Protein AF-A0A139C9R1-F1 (afdb_monomer)

Solvent-accessible surface area (backbone atoms only — not comparable to full-atom values): 9616 Å² total; per-residue (Å²): 140,83,86,79,80,79,81,79,76,78,75,83,80,76,83,70,86,68,78,78,81,74,85,46,72,67,58,57,50,52,65,52,47,48,36,49,63,78,56,50,91,67,92,65,74,80,92,60,48,65,64,48,54,51,50,47,54,49,54,18,11,73,67,46,25,29,63,86,60,42,52,80,80,42,96,80,52,69,54,58,69,56,46,52,59,56,59,66,68,60,51,54,66,58,49,60,70,30,42,60,59,42,75,35,64,76,53,52,83,77,55,61,85,97,61,89,79,88,78,70,64,66,60,58,58,53,39,44,74,59,27,35,52,49,69,88,74,82,53,64,47,60,54,48,53,48,49,58,53,12,72,72,104

Foldseek 3Di:
DDDDDDDDDDDDDPDPPPPPPPDDPVNLLVVLLVLCVVQDDFDADDPDDPSLLSSLLQQLQQVLEALVVSCVPDVRHDHPVRSVVRLVRDDLVSCVVSLCCSLCVPPVVVDDPPDDDDDDPVVLVVLCVRRAGDDPDPDPSVVSVRSSSSSSD

Secondary structure (DSSP, 8-state):
---PPP---PPP------------HHHHHHHHHHHHHHH------SS--HHHHHHHHHHHHHTT--HHHHTTT-TTPPPHHHHHHHHTT--HHHHHHHHHHHHHTTTGGGSPTT------HHHHHHHHHHS--------HHHHHHHHHHHHH-

Mean predicted aligned error: 10.8 Å

pLDDT: mean 77.12, std 15.41, range [35.78, 93.56]

Structure (mmCIF, N/CA/C/O backbone):
data_AF-A0A139C9R1-F1
#
_entry.id   AF-A0A139C9R1-F1
#
loop_
_atom_site.group_PDB
_atom_site.id
_atom_site.type_symbol
_atom_site.label_atom_id
_atom_site.label_alt_id
_atom_site.label_comp_id
_atom_site.label_asym_id
_atom_site.label_entity_id
_atom_site.label_seq_id
_atom_site.pdbx_PDB_ins_code
_atom_site.Cartn_x
_atom_site.Cartn_y
_atom_site.Cartn_z
_atom_site.occupancy
_atom_site.B_iso_or_equiv
_atom_site.auth_seq_id
_atom_site.auth_comp_id
_atom_site.auth_asym_id
_atom_site.auth_atom_id
_atom_site.pdbx_PDB_model_num
ATOM 1 N N . MET A 1 1 ? -5.691 -30.510 52.910 1.00 37.88 1 MET A N 1
ATOM 2 C CA . MET A 1 1 ? -6.818 -30.304 51.966 1.00 37.88 1 MET A CA 1
ATOM 3 C C . MET A 1 1 ? -6.287 -29.947 50.574 1.00 37.88 1 MET A C 1
ATOM 5 O O . MET A 1 1 ? -5.862 -28.820 50.364 1.00 37.88 1 MET A O 1
ATOM 9 N N . ARG A 1 2 ? -6.262 -30.894 49.622 1.00 35.78 2 ARG A N 1
ATOM 10 C CA . ARG A 1 2 ? -5.905 -30.640 48.208 1.00 35.78 2 ARG A CA 1
ATOM 11 C C . ARG A 1 2 ? -7.188 -30.409 47.400 1.00 35.78 2 ARG A C 1
ATOM 13 O O . ARG A 1 2 ? -8.035 -31.296 47.340 1.00 35.78 2 ARG A O 1
ATOM 20 N N . ARG A 1 3 ? -7.347 -29.229 46.790 1.00 39.75 3 ARG A N 1
ATOM 21 C CA . ARG A 1 3 ? -8.484 -28.909 45.905 1.00 39.75 3 ARG A CA 1
ATOM 22 C C . ARG A 1 3 ? -8.409 -29.769 44.631 1.00 39.75 3 ARG A C 1
ATOM 24 O O . ARG A 1 3 ? -7.509 -29.581 43.817 1.00 39.75 3 ARG A O 1
ATOM 31 N N . LYS A 1 4 ? -9.353 -30.705 44.456 1.00 40.56 4 LYS A N 1
ATOM 32 C CA . LYS A 1 4 ? -9.585 -31.435 43.194 1.00 40.56 4 LYS A CA 1
ATOM 33 C C . LYS A 1 4 ? -10.000 -30.431 42.108 1.00 40.56 4 LYS A C 1
ATOM 35 O O . LYS A 1 4 ? -11.037 -29.783 42.242 1.00 40.56 4 LYS A O 1
ATOM 40 N N . ARG A 1 5 ? -9.210 -30.304 41.035 1.00 37.41 5 ARG A N 1
ATOM 41 C CA . ARG A 1 5 ? -9.628 -29.608 39.806 1.00 37.41 5 ARG A CA 1
ATOM 42 C C . ARG A 1 5 ? -10.759 -30.418 39.165 1.00 37.41 5 ARG A C 1
ATOM 44 O O . ARG A 1 5 ? -10.571 -31.592 38.864 1.00 37.41 5 ARG A O 1
ATOM 51 N N . ARG A 1 6 ? -11.934 -29.807 38.990 1.00 42.50 6 ARG A N 1
ATOM 52 C CA . ARG A 1 6 ? -13.024 -30.389 38.197 1.00 42.50 6 ARG A CA 1
ATOM 53 C C . ARG A 1 6 ? -12.579 -30.385 36.734 1.00 42.50 6 ARG A C 1
ATOM 55 O O . ARG A 1 6 ? -12.308 -29.317 36.192 1.00 42.50 6 ARG A O 1
ATOM 62 N N . HIS A 1 7 ? -12.473 -31.561 36.122 1.00 40.34 7 HIS A N 1
ATOM 63 C CA . HIS A 1 7 ? -12.356 -31.673 34.672 1.00 40.34 7 HIS A CA 1
ATOM 64 C C . HIS A 1 7 ? -13.656 -31.135 34.063 1.00 40.34 7 HIS A C 1
ATOM 66 O O . HIS A 1 7 ? -14.705 -31.755 34.218 1.00 40.34 7 HIS A O 1
ATOM 72 N N . MET A 1 8 ? -13.603 -29.970 33.413 1.00 38.56 8 MET A N 1
ATOM 73 C CA . MET A 1 8 ? -14.646 -29.595 32.464 1.00 38.56 8 MET A CA 1
ATOM 74 C C . MET A 1 8 ? -14.437 -30.444 31.214 1.00 38.56 8 MET A C 1
ATOM 76 O O . MET A 1 8 ? -13.450 -30.280 30.499 1.00 38.56 8 MET A O 1
ATOM 80 N N . SER A 1 9 ? -15.339 -31.392 30.989 1.00 43.38 9 SER A N 1
ATOM 81 C CA . SER A 1 9 ? -15.481 -32.067 29.707 1.00 43.38 9 SER A CA 1
ATOM 82 C C . SER A 1 9 ? -15.981 -31.046 28.690 1.00 43.38 9 SER A C 1
ATOM 84 O O . SER A 1 9 ? -17.091 -30.528 28.829 1.00 43.38 9 SER A O 1
ATOM 86 N N . PHE A 1 10 ? -15.164 -30.737 27.685 1.00 40.28 10 PHE A N 1
ATOM 87 C CA . PHE A 1 10 ? -15.633 -30.011 26.511 1.00 40.28 10 PHE A CA 1
ATOM 88 C C . PHE A 1 10 ? -16.720 -30.856 25.837 1.00 40.28 10 PHE A C 1
ATOM 90 O O . PHE A 1 10 ? -16.506 -32.036 25.560 1.00 40.28 10 PHE A O 1
ATOM 97 N N . LEU A 1 11 ? -17.901 -30.267 25.635 1.00 41.81 11 LEU A N 1
ATOM 98 C CA . LEU A 1 11 ? -18.982 -30.901 24.883 1.00 41.81 11 LEU A CA 1
ATOM 99 C C . LEU A 1 11 ? -18.483 -31.262 23.471 1.00 41.81 11 LEU A C 1
ATOM 101 O O . LEU A 1 11 ? -17.692 -30.503 22.902 1.00 41.81 11 LEU A O 1
ATOM 105 N N . PRO A 1 12 ? -18.927 -32.393 22.895 1.00 42.88 12 PRO A N 1
ATOM 106 C CA . PRO A 1 12 ? -18.497 -32.809 21.571 1.00 42.88 12 PRO A CA 1
ATOM 107 C C . PRO A 1 12 ? -18.948 -31.770 20.542 1.00 42.88 12 PRO A C 1
ATOM 109 O O . PRO A 1 12 ? -20.134 -31.469 20.404 1.00 42.88 12 PRO A O 1
ATOM 112 N N . PHE A 1 13 ? -17.970 -31.198 19.843 1.00 45.53 13 PHE A N 1
ATOM 113 C CA . PHE A 1 13 ? -18.169 -30.266 18.743 1.00 45.53 13 PHE A CA 1
ATOM 114 C C . PHE A 1 13 ? -19.016 -30.952 17.664 1.00 45.53 13 PHE A C 1
ATOM 116 O O . PHE A 1 13 ? -18.556 -31.889 17.013 1.00 45.53 13 PHE A O 1
ATOM 123 N N . SER A 1 14 ? -20.268 -30.518 17.493 1.00 46.09 14 SER A N 1
ATOM 124 C CA . SER A 1 14 ? -21.125 -31.022 16.422 1.00 46.09 14 SER A CA 1
ATOM 125 C C . SER A 1 14 ? -20.488 -30.660 15.082 1.00 46.09 14 SER A C 1
ATOM 127 O O . SER A 1 14 ? -20.330 -29.474 14.778 1.00 46.09 14 SER A O 1
ATOM 129 N N . SER A 1 15 ? -20.138 -31.662 14.280 1.00 49.06 15 SER A N 1
ATOM 130 C CA . SER A 1 15 ? -19.620 -31.490 12.928 1.00 49.06 15 SER A CA 1
ATOM 131 C C . SER A 1 15 ? -20.721 -30.954 12.009 1.00 49.06 15 SER A C 1
ATOM 133 O O . SER A 1 15 ? -21.349 -31.698 11.260 1.00 49.06 15 SER A O 1
ATOM 135 N N . ARG A 1 16 ? -20.966 -29.642 12.048 1.00 47.66 16 ARG A N 1
ATOM 136 C CA . ARG A 1 16 ? -21.442 -28.957 10.848 1.00 47.66 16 ARG A CA 1
ATOM 137 C C . ARG A 1 16 ? -20.272 -28.998 9.877 1.00 47.66 16 ARG A C 1
ATOM 139 O O . ARG A 1 16 ? -19.178 -28.564 10.232 1.00 47.66 16 ARG A O 1
ATOM 146 N N . THR A 1 17 ? -20.478 -29.558 8.693 1.00 48.66 17 THR A N 1
ATOM 147 C CA . THR A 1 17 ? -19.551 -29.441 7.567 1.00 48.66 17 THR A CA 1
ATOM 148 C C . THR A 1 17 ? -19.419 -27.961 7.219 1.00 48.66 17 THR A C 1
ATOM 150 O O . THR A 1 17 ? -20.171 -27.418 6.419 1.00 48.66 17 THR A O 1
ATOM 153 N N . CYS A 1 18 ? -18.510 -27.281 7.910 1.00 49.09 18 CYS A N 1
ATOM 154 C CA . CYS A 1 18 ? -17.996 -25.992 7.507 1.00 49.09 18 CYS A CA 1
ATOM 155 C C . CYS A 1 18 ? -17.019 -26.315 6.383 1.00 49.09 18 CYS A C 1
ATOM 157 O O . CYS A 1 18 ? -15.956 -26.884 6.650 1.00 49.09 18 CYS A O 1
ATOM 159 N N . GLU A 1 19 ? -17.412 -26.066 5.133 1.00 53.50 19 GLU A N 1
ATOM 160 C CA . GLU A 1 19 ? -16.456 -26.063 4.030 1.00 53.50 19 GLU A CA 1
ATOM 161 C C . GLU A 1 19 ? -15.274 -25.204 4.475 1.00 53.50 19 GLU A C 1
ATOM 163 O O . GLU A 1 19 ? -15.434 -24.027 4.806 1.00 53.50 19 GLU A O 1
ATOM 168 N N . LYS A 1 20 ? -14.094 -25.818 4.602 1.00 57.00 20 LYS A N 1
ATOM 169 C CA . LYS A 1 20 ? -12.892 -25.074 4.958 1.00 57.00 20 LYS A CA 1
ATOM 170 C C . LYS A 1 20 ? -12.659 -24.088 3.824 1.00 57.00 20 LYS A C 1
ATOM 172 O O . LYS A 1 20 ? -12.253 -24.488 2.738 1.00 57.00 20 LYS A O 1
ATOM 177 N N . VAL A 1 21 ? -12.941 -22.813 4.072 1.00 63.25 21 VAL A N 1
ATOM 178 C CA . VAL A 1 21 ? -12.567 -21.732 3.164 1.00 63.25 21 VAL A CA 1
ATOM 179 C C . VAL A 1 21 ? -11.043 -21.681 3.163 1.00 63.25 21 VAL A C 1
ATOM 181 O O . VAL A 1 21 ? -10.421 -21.077 4.036 1.00 63.25 21 VAL A O 1
ATOM 184 N N . GLU A 1 22 ? -10.422 -22.398 2.231 1.00 68.19 22 GLU A N 1
ATOM 185 C CA . GLU A 1 22 ? -8.981 -22.343 2.032 1.00 68.19 22 GLU A CA 1
ATOM 186 C C . GLU A 1 22 ? -8.634 -21.007 1.378 1.00 68.19 22 GLU A C 1
ATOM 188 O O . GLU A 1 22 ? -8.930 -20.759 0.205 1.00 68.19 22 GLU A O 1
ATOM 193 N N . LEU A 1 23 ? -8.004 -20.126 2.155 1.00 67.69 23 LEU A N 1
ATOM 194 C CA . LEU A 1 23 ? -7.468 -18.866 1.659 1.00 67.69 23 LEU A CA 1
ATOM 195 C C . LEU A 1 23 ? -6.358 -19.156 0.645 1.00 67.69 23 LEU A C 1
ATOM 197 O O . LEU A 1 23 ? -5.242 -19.533 1.000 1.00 67.69 23 LEU A O 1
ATOM 201 N N . ARG A 1 24 ? -6.668 -18.981 -0.642 1.00 75.94 24 ARG A N 1
ATOM 202 C CA . ARG A 1 24 ? -5.671 -19.079 -1.714 1.00 75.94 24 ARG A CA 1
ATOM 203 C C . ARG A 1 24 ? -4.836 -17.793 -1.760 1.00 75.94 24 ARG A C 1
ATOM 205 O O . ARG A 1 24 ? -5.425 -16.716 -1.663 1.00 75.94 24 ARG A O 1
ATOM 212 N N . PRO A 1 25 ? -3.516 -17.856 -2.028 1.00 74.19 25 PRO A N 1
ATOM 213 C CA . PRO A 1 25 ? -2.659 -16.666 -2.110 1.00 74.19 25 PRO A CA 1
ATOM 214 C C . PRO A 1 25 ? -3.206 -15.579 -3.041 1.00 74.19 25 PRO A C 1
ATOM 216 O O . PRO A 1 25 ? -3.239 -14.406 -2.682 1.00 74.19 25 PRO A O 1
ATOM 219 N N . LYS A 1 26 ? -3.734 -15.988 -4.201 1.00 75.75 26 LYS A N 1
ATOM 220 C CA . LYS A 1 26 ? -4.388 -15.085 -5.154 1.00 75.75 26 LYS A CA 1
ATOM 221 C C . LYS A 1 26 ? -5.565 -14.328 -4.530 1.00 75.75 26 LYS A C 1
ATOM 223 O O . LYS A 1 26 ? -5.678 -13.127 -4.721 1.00 75.75 26 LYS A O 1
ATOM 228 N N . HIS A 1 27 ? -6.397 -15.010 -3.744 1.00 79.38 27 HIS A N 1
ATOM 229 C CA . HIS A 1 27 ? -7.554 -14.400 -3.091 1.00 79.38 27 HIS A CA 1
ATOM 230 C C . HIS A 1 27 ? -7.137 -13.372 -2.029 1.00 79.38 27 HIS A C 1
ATOM 232 O O . HIS A 1 27 ? -7.742 -12.306 -1.933 1.00 79.38 27 HIS A O 1
ATOM 238 N N . CYS A 1 28 ? -6.068 -13.652 -1.278 1.00 79.94 28 CYS A N 1
ATOM 239 C CA . CYS A 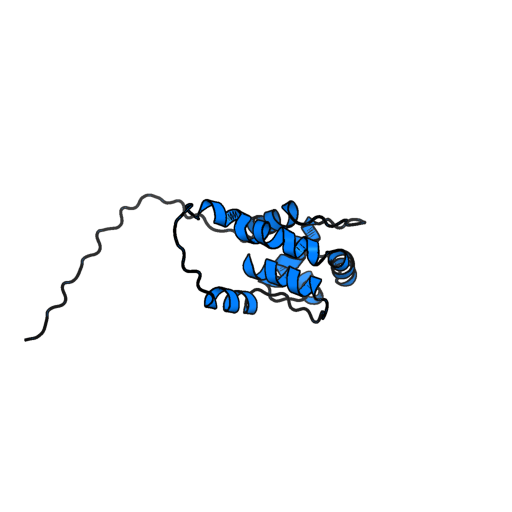1 28 ? -5.501 -12.698 -0.325 1.00 79.94 28 CYS A CA 1
ATOM 240 C C . CYS A 1 28 ? -4.968 -11.446 -1.037 1.00 79.94 28 CYS A C 1
ATOM 242 O O . CYS A 1 28 ? -5.282 -10.331 -0.630 1.00 79.94 28 CYS A O 1
ATOM 244 N N . ILE A 1 29 ? -4.223 -11.619 -2.134 1.00 82.88 29 ILE A N 1
ATOM 245 C CA . ILE A 1 29 ? -3.692 -10.494 -2.916 1.00 82.88 29 ILE A CA 1
ATOM 246 C C . ILE A 1 29 ? -4.829 -9.678 -3.543 1.00 82.88 29 ILE A C 1
ATOM 248 O O . ILE A 1 29 ? -4.819 -8.455 -3.441 1.00 82.88 29 ILE A O 1
ATOM 252 N N . ASP A 1 30 ? -5.834 -10.333 -4.130 1.00 83.31 30 ASP A N 1
ATOM 253 C CA . ASP A 1 30 ? -6.994 -9.664 -4.733 1.00 83.31 30 ASP A CA 1
ATOM 254 C C . ASP A 1 30 ? -7.791 -8.853 -3.691 1.00 83.31 30 ASP A C 1
ATOM 256 O O . ASP A 1 30 ? -8.239 -7.740 -3.975 1.00 83.31 30 ASP A O 1
ATOM 260 N N . THR A 1 31 ? -7.912 -9.370 -2.461 1.00 85.81 31 THR A N 1
ATOM 261 C CA . THR A 1 31 ? -8.575 -8.677 -1.340 1.00 85.81 31 THR A CA 1
ATOM 262 C C . THR A 1 31 ? -7.865 -7.375 -0.972 1.00 85.81 31 THR A C 1
ATOM 264 O O . THR A 1 31 ? -8.524 -6.403 -0.607 1.00 85.81 31 THR A O 1
ATOM 267 N N . ILE A 1 32 ? -6.536 -7.343 -1.086 1.00 87.62 32 ILE A N 1
ATOM 268 C CA . ILE A 1 32 ? -5.713 -6.167 -0.784 1.00 87.62 32 ILE A CA 1
ATOM 269 C C . ILE A 1 32 ? -5.682 -5.214 -1.978 1.00 87.62 32 ILE A C 1
ATOM 271 O O . ILE A 1 32 ? -5.813 -4.008 -1.799 1.00 87.62 32 ILE A O 1
ATOM 275 N N . LEU A 1 33 ? -5.561 -5.737 -3.200 1.00 89.94 33 LEU A N 1
ATOM 276 C CA . LEU A 1 33 ? -5.525 -4.949 -4.434 1.00 89.94 33 LEU A CA 1
ATOM 277 C C . LEU A 1 33 ? -6.732 -4.025 -4.584 1.00 89.94 33 LEU A C 1
ATOM 279 O O . LEU A 1 33 ? -6.575 -2.882 -5.012 1.00 89.94 33 LEU A O 1
ATOM 283 N N . LYS A 1 34 ? -7.925 -4.522 -4.248 1.00 89.50 34 LYS A N 1
ATOM 284 C CA . LYS A 1 34 ? -9.181 -3.793 -4.431 1.00 89.50 34 LYS A CA 1
ATOM 285 C C . LYS A 1 34 ? -9.204 -2.432 -3.702 1.00 89.50 34 LYS A C 1
ATOM 287 O O . LYS A 1 34 ? -9.357 -1.427 -4.391 1.00 89.50 3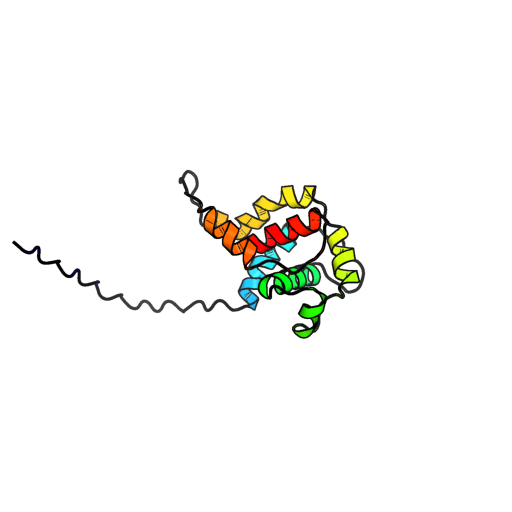4 LYS A O 1
ATOM 292 N N . PRO A 1 35 ? -8.954 -2.341 -2.379 1.00 91.12 35 PRO A N 1
ATOM 293 C CA . PRO A 1 35 ? -8.876 -1.057 -1.687 1.00 91.12 35 PRO A CA 1
ATOM 294 C C . PRO A 1 35 ? -7.869 -0.075 -2.300 1.00 91.12 35 PRO A C 1
ATOM 296 O O . PRO A 1 35 ? -8.148 1.120 -2.351 1.00 91.12 35 PRO A O 1
ATOM 299 N N . PHE A 1 36 ? -6.716 -0.548 -2.786 1.00 89.75 36 PHE A N 1
ATOM 300 C CA . PHE A 1 36 ? -5.732 0.318 -3.446 1.00 89.75 36 PHE A CA 1
ATOM 301 C C . PHE A 1 36 ? -6.246 0.865 -4.778 1.00 89.75 36 PHE A C 1
ATOM 303 O O . PHE A 1 36 ? -6.105 2.055 -5.042 1.00 89.75 36 PHE A O 1
ATOM 310 N N . PHE A 1 37 ? -6.859 0.015 -5.600 1.00 88.44 37 PHE A N 1
ATOM 311 C CA . PHE A 1 37 ? -7.406 0.420 -6.892 1.00 88.44 37 PHE A CA 1
ATOM 312 C C . PHE A 1 37 ? -8.573 1.404 -6.746 1.00 88.44 37 PHE A C 1
ATOM 314 O O . PHE A 1 37 ? -8.631 2.395 -7.467 1.00 88.44 37 PHE A O 1
ATOM 321 N N . ASP A 1 38 ? -9.457 1.159 -5.779 1.00 90.00 38 ASP A N 1
ATOM 322 C CA . ASP A 1 38 ? -10.668 1.957 -5.580 1.00 90.00 38 ASP A CA 1
ATOM 323 C C . ASP A 1 38 ? -10.371 3.341 -4.973 1.00 90.00 38 ASP A C 1
ATOM 325 O O . ASP A 1 38 ? -11.142 4.278 -5.172 1.00 90.00 38 ASP A O 1
ATOM 329 N N . ASN A 1 39 ? -9.258 3.489 -4.240 1.00 91.38 39 ASN A N 1
ATOM 330 C CA . ASN A 1 39 ? -8.954 4.712 -3.486 1.00 91.38 39 ASN A CA 1
ATOM 331 C C . ASN A 1 39 ? -7.718 5.479 -3.982 1.00 91.38 39 ASN A C 1
ATOM 333 O O . ASN A 1 39 ? -7.499 6.604 -3.538 1.00 91.38 39 ASN A O 1
ATOM 337 N N . ILE A 1 40 ? -6.896 4.908 -4.870 1.00 90.31 40 ILE A N 1
ATOM 338 C CA . ILE A 1 40 ? -5.679 5.562 -5.368 1.00 90.31 40 ILE A CA 1
ATOM 339 C C . ILE A 1 40 ? -5.711 5.675 -6.891 1.00 90.31 40 ILE A C 1
ATOM 341 O O . ILE A 1 40 ? -5.475 4.714 -7.625 1.00 90.31 40 ILE A O 1
ATOM 345 N N . GLY A 1 41 ? -5.904 6.902 -7.374 1.00 86.31 41 GLY A N 1
ATOM 346 C CA . GLY A 1 41 ? -5.789 7.229 -8.790 1.00 86.31 41 GLY A CA 1
ATOM 347 C C . GLY A 1 41 ? -4.341 7.493 -9.198 1.00 86.31 41 GLY A C 1
ATOM 348 O O . GLY A 1 41 ? -3.791 8.542 -8.887 1.00 86.31 41 GLY A O 1
ATOM 349 N N . ILE A 1 42 ? -3.723 6.583 -9.958 1.00 86.12 42 ILE A N 1
ATOM 350 C CA . ILE A 1 42 ? -2.411 6.825 -10.584 1.00 86.12 42 ILE A CA 1
ATOM 351 C C . ILE A 1 42 ? -2.563 6.824 -12.098 1.00 86.12 42 ILE A C 1
ATOM 353 O O . ILE A 1 42 ? -2.994 5.838 -12.694 1.00 86.12 42 ILE A O 1
ATOM 357 N N . LYS A 1 43 ? -2.134 7.915 -12.740 1.00 84.81 43 LYS A N 1
ATOM 358 C CA . LYS A 1 43 ? -2.023 7.979 -14.202 1.00 84.81 43 LYS A CA 1
ATOM 359 C C . LYS A 1 43 ? -0.788 7.205 -14.668 1.00 84.81 43 LYS A C 1
ATOM 361 O O . LYS A 1 43 ? 0.349 7.695 -14.573 1.00 84.81 43 LYS A O 1
ATOM 366 N N . ILE A 1 44 ? -1.002 5.993 -15.170 1.00 85.69 44 ILE A N 1
ATOM 367 C CA . ILE A 1 44 ? 0.049 5.185 -15.792 1.00 85.69 44 ILE A CA 1
ATOM 368 C C . ILE A 1 44 ? 0.060 5.418 -17.302 1.00 85.69 44 ILE A C 1
ATOM 370 O O . ILE A 1 44 ? -0.974 5.629 -17.924 1.00 85.69 44 ILE A O 1
ATOM 374 N N . ASN A 1 45 ? 1.270 5.447 -17.856 1.00 80.56 45 ASN A N 1
ATOM 375 C CA . ASN A 1 45 ? 1.519 5.646 -19.276 1.00 80.56 45 ASN A CA 1
ATOM 376 C C . ASN A 1 45 ? 2.204 4.381 -19.807 1.00 80.56 45 ASN A C 1
ATOM 378 O O . ASN A 1 45 ? 3.055 3.825 -19.111 1.00 80.56 45 ASN A O 1
ATOM 382 N N . GLY A 1 46 ? 1.903 3.987 -21.044 1.00 78.19 46 GLY A N 1
ATOM 383 C CA . GLY A 1 46 ? 2.507 2.817 -21.685 1.00 78.19 46 GLY A CA 1
ATOM 384 C C . GLY A 1 46 ? 1.728 1.524 -21.438 1.00 78.19 46 GLY A C 1
ATOM 385 O O . GLY A 1 46 ? 0.526 1.561 -21.208 1.00 78.19 46 GLY A O 1
ATOM 386 N N . GLN A 1 47 ? 2.417 0.383 -21.524 1.00 77.88 47 GLN A N 1
ATOM 387 C CA . GLN A 1 47 ? 1.811 -0.953 -21.398 1.00 77.88 47 GLN A CA 1
ATOM 388 C C . GLN A 1 47 ? 1.529 -1.375 -19.947 1.00 77.88 47 GLN A C 1
ATOM 390 O O . GLN A 1 47 ? 0.819 -2.348 -19.727 1.00 77.88 47 GLN A O 1
ATOM 395 N N . LEU A 1 48 ? 2.088 -0.663 -18.964 1.00 83.12 48 LEU A N 1
ATOM 396 C CA . LEU A 1 48 ? 1.907 -0.976 -17.550 1.00 83.12 48 LEU A CA 1
ATOM 397 C C . LEU A 1 48 ? 0.522 -0.521 -17.073 1.00 83.12 48 LEU A C 1
ATOM 399 O O . LEU A 1 48 ? 0.103 0.596 -17.377 1.00 83.12 48 LEU A O 1
ATOM 403 N N . SER A 1 49 ? -0.164 -1.335 -16.272 1.00 86.38 49 SER A N 1
ATOM 404 C CA . SER A 1 49 ? -1.412 -0.942 -15.614 1.00 86.38 49 SER A CA 1
ATOM 405 C C . SER A 1 49 ? -1.210 -0.610 -14.132 1.00 86.38 49 SER A C 1
ATOM 407 O O . SER A 1 49 ? -0.250 -1.046 -13.490 1.00 86.38 49 SER A O 1
ATOM 409 N N . SER A 1 50 ? -2.137 0.157 -13.543 1.00 87.06 50 SER A N 1
ATOM 410 C CA . SER A 1 50 ? -2.117 0.448 -12.096 1.00 87.06 50 SER A CA 1
ATOM 411 C C . SER A 1 50 ? -2.246 -0.819 -11.256 1.00 87.06 50 SER A C 1
ATOM 413 O O . SER A 1 50 ? -1.685 -0.901 -10.164 1.00 87.06 50 SER A O 1
ATOM 415 N N . LYS A 1 51 ? -2.927 -1.835 -11.796 1.00 86.19 51 LYS A N 1
ATOM 416 C CA . LYS A 1 51 ? -3.027 -3.152 -11.176 1.00 86.19 51 LYS A CA 1
ATOM 417 C C . LYS A 1 51 ? -1.657 -3.815 -11.077 1.00 86.19 51 LYS A C 1
ATOM 419 O O . LYS A 1 51 ? -1.314 -4.285 -9.999 1.00 86.19 51 LYS A O 1
ATOM 424 N N . ASP A 1 52 ? -0.864 -3.789 -12.143 1.00 85.06 52 ASP A N 1
ATOM 425 C CA . ASP A 1 52 ? 0.478 -4.387 -12.157 1.00 85.06 52 ASP A CA 1
ATOM 426 C C . ASP A 1 52 ? 1.405 -3.672 -11.172 1.00 85.06 52 ASP A C 1
ATOM 428 O O . ASP A 1 52 ? 2.184 -4.307 -10.457 1.00 85.06 52 ASP A O 1
ATOM 432 N N . LEU A 1 53 ? 1.274 -2.344 -11.073 1.00 88.12 53 LEU A N 1
ATOM 433 C CA . LEU A 1 53 ? 2.018 -1.527 -10.117 1.00 88.12 53 LEU A CA 1
ATOM 434 C C . LEU A 1 53 ? 1.725 -1.942 -8.669 1.00 88.12 53 LEU A C 1
ATOM 436 O O . LEU A 1 53 ? 2.648 -2.212 -7.896 1.00 88.12 53 LEU A O 1
ATOM 440 N N . PHE A 1 54 ? 0.443 -2.000 -8.299 1.00 90.06 54 PHE A N 1
ATOM 441 C CA . PHE A 1 54 ? 0.030 -2.364 -6.945 1.00 90.06 54 PHE A CA 1
ATOM 442 C C . PHE A 1 54 ? 0.297 -3.835 -6.644 1.00 90.06 54 PHE A C 1
ATOM 444 O O . PHE A 1 54 ? 0.794 -4.147 -5.566 1.00 90.06 54 PHE A O 1
ATOM 451 N N . TYR A 1 55 ? 0.060 -4.727 -7.605 1.00 87.94 55 TYR A N 1
ATOM 452 C CA . TYR A 1 55 ? 0.353 -6.151 -7.471 1.00 87.94 55 TYR A CA 1
ATOM 453 C C . TYR A 1 55 ? 1.838 -6.370 -7.181 1.00 87.94 55 TYR A C 1
ATOM 455 O O . TYR A 1 55 ? 2.191 -7.040 -6.213 1.00 87.94 55 TYR A O 1
ATOM 463 N N . THR A 1 56 ? 2.713 -5.698 -7.931 1.00 87.38 56 THR A N 1
ATOM 464 C CA . THR A 1 56 ? 4.163 -5.741 -7.706 1.00 87.38 56 THR A CA 1
ATOM 465 C C . THR A 1 56 ? 4.538 -5.239 -6.315 1.00 87.38 56 THR A C 1
ATOM 467 O O . THR A 1 56 ? 5.326 -5.880 -5.621 1.00 87.38 56 THR A O 1
ATOM 470 N N . ALA A 1 57 ? 3.961 -4.117 -5.873 1.00 88.75 57 ALA A N 1
ATOM 471 C CA . ALA A 1 57 ? 4.207 -3.579 -4.537 1.00 88.75 57 ALA A CA 1
ATOM 472 C C . ALA A 1 57 ? 3.773 -4.548 -3.422 1.00 88.75 57 ALA A C 1
ATOM 474 O O . ALA A 1 57 ? 4.475 -4.671 -2.415 1.00 88.75 57 ALA A O 1
ATOM 475 N N . ILE A 1 58 ? 2.654 -5.254 -3.614 1.00 88.88 58 ILE A N 1
ATOM 476 C CA . ILE A 1 58 ? 2.146 -6.265 -2.679 1.00 88.88 58 ILE A CA 1
ATOM 477 C C . ILE A 1 58 ? 3.080 -7.477 -2.647 1.00 88.88 58 ILE A C 1
ATOM 479 O O . ILE A 1 58 ? 3.520 -7.865 -1.566 1.00 88.88 58 ILE A O 1
ATOM 483 N N . CYS A 1 59 ? 3.461 -8.024 -3.805 1.00 84.88 59 CYS A N 1
ATOM 484 C CA . CYS A 1 59 ? 4.417 -9.132 -3.890 1.00 84.88 59 CYS A CA 1
ATOM 485 C C . CYS A 1 59 ? 5.743 -8.789 -3.198 1.00 84.88 59 CYS A C 1
ATOM 487 O O . CYS A 1 59 ? 6.255 -9.571 -2.401 1.00 84.88 59 CYS A O 1
ATOM 489 N N . MET A 1 60 ? 6.267 -7.579 -3.415 1.00 86.00 60 MET A N 1
ATOM 490 C CA . MET A 1 60 ? 7.489 -7.125 -2.747 1.00 86.00 60 MET A CA 1
ATOM 491 C C . MET A 1 60 ? 7.364 -7.078 -1.221 1.00 86.00 60 MET A C 1
ATOM 493 O O . MET A 1 60 ? 8.345 -7.312 -0.513 1.00 86.00 60 MET A O 1
ATOM 497 N N . ALA A 1 61 ? 6.183 -6.753 -0.702 1.00 86.88 61 ALA A N 1
ATOM 498 C CA . ALA A 1 61 ? 5.942 -6.666 0.731 1.00 86.88 61 ALA A CA 1
ATOM 499 C C . ALA A 1 61 ? 5.798 -8.041 1.379 1.00 86.88 61 ALA A C 1
ATOM 501 O O . ALA A 1 61 ? 6.400 -8.274 2.428 1.00 86.88 61 ALA A O 1
ATOM 502 N N . VAL A 1 62 ? 5.064 -8.946 0.725 1.00 83.31 62 VAL A N 1
ATOM 503 C CA . VAL A 1 62 ? 4.909 -10.348 1.138 1.00 83.31 62 VAL A CA 1
ATOM 504 C C . VAL A 1 62 ? 6.273 -11.037 1.189 1.00 83.31 62 VAL A C 1
ATOM 506 O O . VAL A 1 62 ? 6.639 -11.621 2.208 1.00 83.31 62 VAL A O 1
ATOM 509 N N . ASP A 1 63 ? 7.068 -10.883 0.130 1.00 81.56 63 ASP A N 1
ATOM 510 C CA . ASP A 1 63 ? 8.350 -11.577 -0.013 1.00 81.56 63 ASP A CA 1
ATOM 511 C C . ASP A 1 63 ? 9.508 -10.866 0.710 1.00 81.56 63 ASP A C 1
ATOM 513 O O . ASP A 1 63 ? 10.652 -11.328 0.662 1.00 81.56 63 ASP A O 1
ATOM 517 N N . LYS A 1 64 ? 9.255 -9.715 1.358 1.00 83.19 64 LYS A N 1
ATOM 518 C CA . LYS A 1 64 ? 10.293 -8.806 1.893 1.00 83.19 64 LYS A CA 1
ATOM 519 C C . LYS A 1 64 ? 11.406 -8.555 0.870 1.00 83.19 64 LYS A C 1
ATOM 521 O O . LYS A 1 64 ? 12.594 -8.533 1.208 1.00 83.19 64 LYS A O 1
ATOM 526 N N . SER A 1 65 ? 11.034 -8.415 -0.392 1.00 82.88 65 SER A N 1
ATOM 527 C CA . SER A 1 65 ? 11.957 -8.361 -1.516 1.00 82.88 65 SER A CA 1
ATOM 528 C C . SER A 1 65 ? 12.080 -6.928 -2.041 1.00 82.88 65 SER A C 1
ATOM 530 O O . SER A 1 65 ? 11.339 -6.023 -1.642 1.00 82.88 65 SER A O 1
ATOM 532 N N . SER A 1 66 ? 13.093 -6.683 -2.871 1.00 82.69 66 SER A N 1
ATOM 533 C CA . SER A 1 66 ? 13.192 -5.449 -3.653 1.00 82.69 66 SER A CA 1
ATOM 534 C C . SER A 1 66 ? 12.651 -5.697 -5.059 1.00 82.69 66 SER A C 1
ATOM 536 O O . SER A 1 66 ? 12.520 -6.847 -5.479 1.00 82.69 66 SER A O 1
ATOM 538 N N . VAL A 1 67 ? 12.409 -4.631 -5.828 1.00 76.81 67 VAL A N 1
ATOM 539 C CA . VAL A 1 67 ? 12.000 -4.763 -7.242 1.00 76.81 67 VAL A CA 1
ATOM 540 C C . VAL A 1 67 ? 12.986 -5.637 -8.024 1.00 76.81 67 VAL A C 1
ATOM 542 O O . VAL A 1 67 ? 12.593 -6.453 -8.850 1.00 76.81 67 VAL A O 1
ATOM 545 N N . HIS A 1 68 ? 14.274 -5.496 -7.702 1.00 73.75 68 HIS A N 1
ATOM 546 C CA . HIS A 1 68 ? 15.374 -6.194 -8.356 1.00 73.75 68 HIS A CA 1
ATOM 547 C C . HIS A 1 68 ? 15.363 -7.710 -8.116 1.00 73.75 68 HIS A C 1
ATOM 549 O O . HIS A 1 68 ? 15.835 -8.474 -8.952 1.00 73.75 68 HIS A O 1
ATOM 555 N N . SER A 1 69 ? 14.853 -8.155 -6.965 1.00 74.19 69 SER A N 1
ATOM 556 C CA . SER A 1 69 ? 14.753 -9.578 -6.633 1.00 74.19 69 SER A CA 1
ATOM 557 C C . SER A 1 69 ? 13.361 -10.160 -6.893 1.00 74.19 69 SER A C 1
ATOM 559 O O . SER A 1 69 ? 13.257 -11.363 -7.107 1.00 74.19 69 SER A O 1
ATOM 561 N N . ALA A 1 70 ? 12.309 -9.334 -6.905 1.00 69.94 70 ALA A N 1
ATOM 562 C CA . ALA A 1 70 ? 10.930 -9.762 -7.148 1.00 69.94 70 ALA A CA 1
ATOM 563 C C . ALA A 1 70 ? 10.703 -10.262 -8.586 1.00 69.94 70 ALA A C 1
ATOM 565 O O . ALA A 1 70 ? 9.975 -11.232 -8.788 1.00 69.94 70 ALA A O 1
ATOM 566 N N . SER A 1 71 ? 11.387 -9.674 -9.574 1.00 66.88 71 SER A N 1
ATOM 567 C CA . SER A 1 71 ? 11.312 -10.062 -10.996 1.00 66.88 71 SER A CA 1
ATOM 568 C C . SER A 1 71 ? 11.693 -11.522 -11.283 1.00 66.88 71 SER A C 1
ATOM 570 O O . SER A 1 71 ? 11.373 -12.043 -12.345 1.00 66.88 71 SER A O 1
ATOM 572 N N . LYS A 1 72 ? 12.349 -12.211 -10.338 1.00 62.38 72 LYS A N 1
ATOM 573 C CA . LYS A 1 72 ? 12.696 -13.636 -10.454 1.00 62.38 72 LYS A CA 1
ATOM 574 C C . LYS A 1 72 ? 11.500 -14.573 -10.275 1.00 62.38 72 LYS A C 1
ATOM 576 O O . LYS A 1 72 ? 11.576 -15.723 -10.694 1.00 62.38 72 LYS A O 1
ATOM 581 N N . HIS A 1 73 ? 10.434 -14.101 -9.631 1.00 57.25 73 HIS A N 1
ATOM 582 C CA . HIS A 1 73 ? 9.303 -14.934 -9.217 1.00 57.25 73 HIS A CA 1
ATOM 583 C C . HIS A 1 73 ? 8.029 -14.685 -10.032 1.00 57.25 73 HIS A C 1
ATOM 585 O O . HIS A 1 73 ? 7.133 -15.525 -10.018 1.00 57.25 73 HIS A O 1
ATOM 591 N 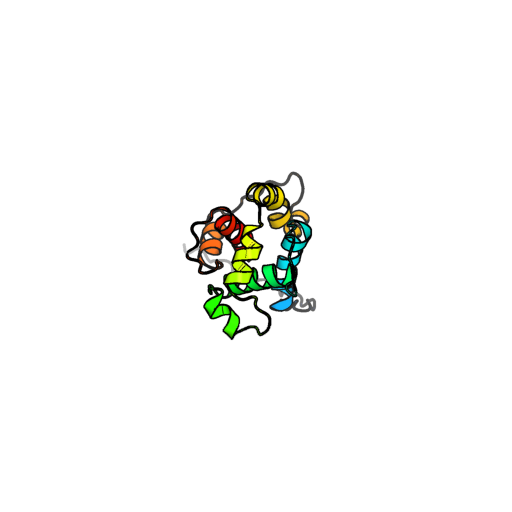N . TYR A 1 74 ? 7.958 -13.577 -10.776 1.00 64.56 74 TYR A N 1
ATOM 592 C CA . TYR A 1 74 ? 6.774 -13.196 -11.543 1.00 64.56 74 TYR A CA 1
ATOM 593 C C . TYR A 1 74 ? 7.190 -12.598 -12.894 1.00 64.56 74 TYR A C 1
ATOM 595 O O . TYR A 1 74 ? 7.991 -11.666 -12.939 1.00 64.56 74 TYR A O 1
ATOM 603 N N . GLN A 1 75 ? 6.650 -13.141 -13.991 1.00 56.72 75 GLN A N 1
ATOM 604 C CA . GLN A 1 75 ? 7.036 -12.776 -15.364 1.00 56.72 75 GLN A CA 1
ATOM 605 C C . GLN A 1 75 ? 6.592 -11.361 -15.782 1.00 56.72 75 GLN A C 1
ATOM 607 O O . GLN A 1 75 ? 7.197 -10.784 -16.679 1.00 56.72 75 GLN A O 1
ATOM 612 N N . GLU A 1 76 ? 5.595 -10.778 -15.110 1.00 67.25 76 GLU A N 1
ATOM 613 C CA . GLU A 1 76 ? 4.991 -9.483 -15.468 1.00 67.25 76 GLU A CA 1
ATOM 614 C C . GLU A 1 76 ? 5.234 -8.407 -14.393 1.00 67.25 76 GLU A C 1
ATOM 616 O O . GLU A 1 76 ? 4.315 -7.737 -13.930 1.00 67.25 76 GLU A O 1
ATOM 621 N N . ILE A 1 77 ? 6.486 -8.252 -13.947 1.00 72.19 77 ILE A N 1
ATOM 622 C CA . ILE A 1 77 ? 6.875 -7.181 -13.015 1.00 72.19 77 ILE A CA 1
ATOM 623 C C . ILE A 1 77 ? 7.490 -6.000 -13.783 1.00 72.19 77 ILE A C 1
ATOM 625 O O . ILE A 1 77 ? 8.430 -6.201 -14.558 1.00 72.19 77 ILE A O 1
ATOM 629 N N . PRO A 1 78 ? 7.039 -4.750 -13.547 1.00 75.88 78 PRO A N 1
ATOM 630 C CA . PRO A 1 78 ? 7.694 -3.571 -14.089 1.00 75.88 78 PRO A CA 1
ATOM 631 C C . PRO A 1 78 ? 9.140 -3.482 -13.603 1.00 75.88 78 PRO A C 1
ATOM 633 O O . PRO A 1 78 ? 9.451 -3.743 -12.439 1.00 75.88 78 PRO A O 1
ATOM 636 N N . CYS A 1 79 ? 10.032 -3.025 -14.481 1.00 79.75 79 CYS A N 1
ATOM 637 C CA . CYS A 1 79 ? 11.407 -2.746 -14.087 1.00 79.75 79 CYS A CA 1
ATOM 638 C C . CYS A 1 79 ? 11.455 -1.670 -12.988 1.00 79.75 79 CYS A C 1
ATOM 640 O O . CYS A 1 79 ? 10.581 -0.803 -12.899 1.00 79.75 79 CYS A O 1
ATOM 642 N N . GLU A 1 80 ? 12.505 -1.691 -12.165 1.00 81.50 80 GLU A N 1
ATOM 643 C CA . GLU A 1 80 ? 12.655 -0.774 -11.026 1.00 81.50 80 GLU A CA 1
ATOM 644 C C . GLU A 1 80 ? 12.476 0.696 -11.410 1.00 81.50 80 GLU A C 1
ATOM 646 O O . GLU A 1 80 ? 11.786 1.444 -10.714 1.00 81.50 80 GLU A O 1
ATOM 651 N N . THR A 1 81 ? 13.059 1.102 -12.537 1.00 85.00 81 THR A N 1
ATOM 652 C CA . THR A 1 81 ? 12.953 2.469 -13.049 1.00 85.00 81 THR A CA 1
ATOM 653 C C . THR A 1 81 ? 11.507 2.837 -13.364 1.00 85.00 81 THR A C 1
ATOM 655 O O . THR A 1 81 ? 11.067 3.920 -12.984 1.00 85.00 81 THR A O 1
ATOM 658 N N . SER A 1 82 ? 10.750 1.936 -13.997 1.00 86.25 82 SER A N 1
ATOM 659 C CA . SER A 1 82 ? 9.337 2.152 -14.326 1.00 86.25 82 SER A CA 1
ATOM 660 C C . SER A 1 82 ? 8.474 2.184 -13.064 1.00 86.25 82 SER A C 1
ATOM 662 O O . SER A 1 82 ? 7.732 3.147 -12.858 1.00 86.25 82 SER A O 1
ATOM 664 N N . LEU A 1 83 ? 8.643 1.215 -12.157 1.00 86.44 83 LEU A N 1
ATOM 665 C CA . LEU A 1 83 ? 7.919 1.185 -10.884 1.00 86.44 83 LEU A CA 1
ATOM 666 C C . LEU A 1 83 ? 8.143 2.486 -10.104 1.00 86.44 83 LEU A C 1
ATOM 668 O O . LEU A 1 83 ? 7.193 3.135 -9.668 1.00 86.44 83 LEU A O 1
ATOM 672 N N . ARG A 1 84 ? 9.405 2.905 -9.967 1.00 86.00 84 ARG A N 1
ATOM 673 C CA . ARG A 1 84 ? 9.765 4.137 -9.264 1.00 86.00 84 ARG A CA 1
ATOM 674 C C . ARG A 1 84 ? 9.214 5.366 -9.982 1.00 86.00 84 ARG A C 1
ATOM 676 O O . ARG A 1 84 ? 8.715 6.269 -9.323 1.00 86.00 84 ARG A O 1
ATOM 683 N N . TYR A 1 85 ? 9.277 5.412 -11.308 1.00 88.94 85 TYR A N 1
ATOM 684 C CA . TYR A 1 85 ? 8.724 6.517 -12.088 1.00 88.94 85 TYR A CA 1
ATOM 685 C C . TYR A 1 85 ? 7.218 6.691 -11.847 1.00 88.94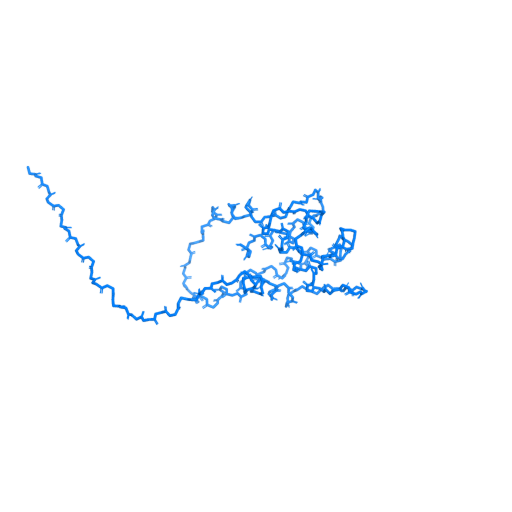 85 TYR A C 1
ATOM 687 O O . TYR A 1 85 ? 6.761 7.811 -11.623 1.00 88.94 85 TYR A O 1
ATOM 695 N N . HIS A 1 86 ? 6.451 5.600 -11.830 1.00 88.94 86 HIS A N 1
ATOM 696 C CA . HIS A 1 86 ? 5.004 5.659 -11.625 1.00 88.94 86 HIS A CA 1
ATOM 697 C C . HIS A 1 86 ? 4.612 5.887 -10.164 1.00 88.94 86 HIS A C 1
ATOM 699 O O . HIS A 1 86 ? 3.733 6.704 -9.907 1.00 88.94 86 HIS A O 1
ATOM 705 N N . LEU A 1 87 ? 5.297 5.263 -9.200 1.00 87.31 87 LEU A N 1
ATOM 706 C CA . LEU A 1 87 ? 5.046 5.509 -7.775 1.00 87.31 87 LEU A CA 1
ATOM 707 C C . LEU A 1 87 ? 5.390 6.949 -7.355 1.00 87.31 87 LEU A C 1
ATOM 709 O O . LEU A 1 87 ? 4.776 7.467 -6.430 1.00 87.31 87 LEU A O 1
ATOM 713 N N . ARG A 1 88 ? 6.302 7.644 -8.055 1.00 89.06 88 ARG A N 1
ATOM 714 C CA . ARG A 1 88 ? 6.569 9.084 -7.828 1.00 89.06 88 ARG A CA 1
ATOM 715 C C . ARG A 1 88 ? 5.403 9.995 -8.181 1.00 89.06 88 ARG A C 1
ATOM 717 O O . ARG A 1 88 ? 5.432 11.159 -7.802 1.00 89.06 88 ARG A O 1
ATOM 724 N N . LYS A 1 89 ? 4.399 9.486 -8.891 1.00 91.19 89 LYS A N 1
ATOM 725 C CA . LYS A 1 89 ? 3.179 10.236 -9.195 1.00 91.19 89 LYS A CA 1
ATOM 726 C C . LYS A 1 89 ? 2.174 10.218 -8.042 1.00 91.19 89 LYS A C 1
ATOM 728 O O . LYS A 1 89 ? 1.172 10.912 -8.137 1.00 91.19 89 LYS A O 1
ATOM 733 N N . LEU A 1 90 ? 2.420 9.430 -6.993 1.00 91.69 90 LEU A N 1
ATOM 734 C CA . LEU A 1 90 ? 1.604 9.450 -5.783 1.00 91.69 90 LEU A CA 1
ATOM 735 C C . LEU A 1 90 ? 1.738 10.797 -5.069 1.00 91.69 90 LEU A C 1
ATOM 737 O O . LEU A 1 90 ? 2.846 11.312 -4.909 1.00 91.69 90 LEU A O 1
ATOM 741 N N . SER A 1 91 ? 0.621 11.315 -4.568 1.00 92.25 91 SER A N 1
ATOM 742 C CA . SER A 1 91 ? 0.608 12.429 -3.624 1.00 92.25 91 SER A CA 1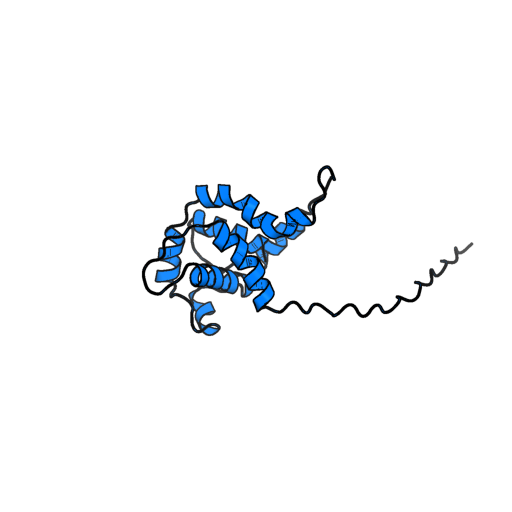
ATOM 743 C C . SER A 1 91 ? 0.531 11.909 -2.192 1.00 92.25 91 SER A C 1
ATOM 745 O O . SER A 1 91 ? -0.280 11.040 -1.870 1.00 92.25 91 SER A O 1
ATOM 747 N N . LEU A 1 92 ? 1.364 12.457 -1.304 1.00 93.06 92 LEU A N 1
ATOM 748 C CA . LEU A 1 92 ? 1.286 12.140 0.123 1.00 93.06 92 LEU A CA 1
ATOM 749 C C . LEU A 1 92 ? -0.067 12.561 0.713 1.00 93.06 92 LEU A C 1
ATOM 751 O O . LEU A 1 92 ? -0.621 11.838 1.535 1.00 93.06 92 LEU A O 1
ATOM 755 N N . GLU A 1 93 ? -0.605 13.700 0.279 1.00 93.56 93 GLU A N 1
ATOM 756 C CA . GLU A 1 93 ? -1.896 14.211 0.744 1.00 93.56 93 GLU A CA 1
ATOM 757 C C . GLU A 1 93 ? -3.034 13.273 0.340 1.00 93.56 93 GLU A C 1
ATOM 759 O O . GLU A 1 93 ? -3.828 12.878 1.190 1.00 93.56 93 GLU A O 1
ATOM 764 N N . GLU A 1 94 ? -3.061 12.832 -0.921 1.00 92.88 94 GLU A N 1
ATOM 765 C CA . GLU A 1 94 ? -4.061 11.872 -1.411 1.00 92.88 94 GLU A CA 1
ATOM 766 C C . GLU A 1 94 ? -3.977 10.545 -0.652 1.00 92.88 94 GLU A C 1
ATOM 768 O O . GLU A 1 94 ? -5.003 9.993 -0.262 1.00 92.88 94 GLU A O 1
ATOM 773 N N . LEU A 1 95 ? -2.763 10.056 -0.367 1.00 92.94 95 LEU A N 1
ATOM 774 C CA . LEU A 1 95 ? -2.575 8.843 0.431 1.00 92.94 95 LEU A CA 1
ATOM 775 C C . LEU A 1 95 ? -3.091 8.999 1.862 1.00 92.94 95 LEU A C 1
ATOM 777 O O . LEU A 1 95 ? -3.652 8.052 2.409 1.00 92.94 95 LEU A O 1
ATOM 781 N N . ILE A 1 96 ? -2.882 10.159 2.488 1.00 92.88 96 ILE A N 1
ATOM 782 C CA . ILE A 1 96 ? -3.388 10.434 3.837 1.00 92.88 96 ILE A CA 1
ATOM 783 C C . ILE A 1 96 ? -4.917 10.482 3.822 1.00 92.88 96 ILE A C 1
ATOM 785 O O . ILE A 1 96 ? -5.532 9.896 4.703 1.00 92.88 96 ILE A O 1
ATOM 789 N N . GLN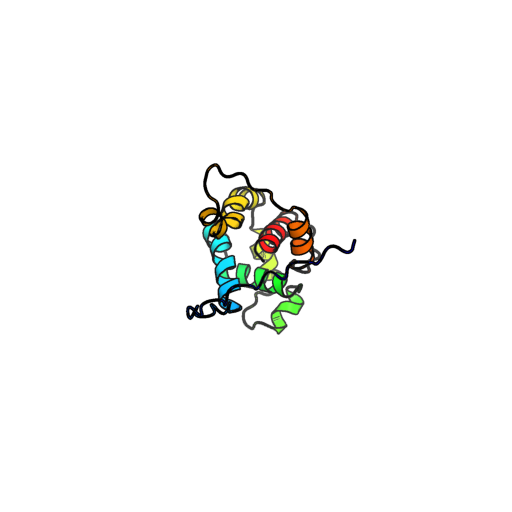 A 1 97 ? -5.533 11.111 2.820 1.00 93.25 97 GLN A N 1
ATOM 790 C CA . GLN A 1 97 ? -6.995 11.153 2.703 1.00 93.25 97 GLN A CA 1
ATOM 791 C C . GLN A 1 97 ? -7.595 9.767 2.420 1.00 93.25 97 GLN A C 1
ATOM 793 O O . GLN A 1 97 ? -8.630 9.405 2.975 1.00 93.25 97 GLN A O 1
ATOM 798 N N . ALA A 1 98 ? -6.925 8.958 1.599 1.00 92.56 98 ALA A N 1
ATOM 799 C CA . ALA A 1 98 ? -7.368 7.614 1.246 1.00 92.56 98 ALA A CA 1
ATOM 800 C C . ALA A 1 98 ? -7.112 6.565 2.345 1.00 92.56 98 ALA A C 1
ATOM 802 O O . ALA A 1 98 ? -7.695 5.479 2.296 1.00 92.56 98 ALA A O 1
ATOM 803 N N . ASN A 1 99 ? -6.244 6.847 3.329 1.00 91.81 99 ASN A N 1
ATOM 804 C CA . ASN A 1 99 ? -5.751 5.839 4.274 1.00 91.81 99 ASN A CA 1
ATOM 805 C C . ASN A 1 99 ? -6.879 5.112 5.018 1.00 91.81 99 ASN A C 1
ATOM 807 O O . ASN A 1 99 ? -6.833 3.894 5.169 1.00 91.81 99 ASN A O 1
ATOM 811 N N . GLN A 1 100 ? -7.905 5.844 5.439 1.00 89.12 100 GLN A N 1
ATOM 812 C CA . GLN A 1 100 ? -8.966 5.338 6.285 1.00 89.12 100 GLN A CA 1
ATOM 813 C C . GLN A 1 100 ? -9.832 4.384 5.476 1.00 89.12 100 GLN A C 1
ATOM 815 O O . GLN A 1 100 ? -10.089 3.267 5.916 1.00 89.12 100 GLN A O 1
ATOM 820 N N . SER A 1 101 ? -10.218 4.796 4.270 1.00 90.38 101 SER A N 1
ATOM 821 C CA . SER A 1 101 ? -10.998 3.977 3.346 1.00 90.38 101 SER A CA 1
ATOM 822 C C . SER A 1 101 ? -10.250 2.706 2.949 1.00 90.38 101 SER A C 1
ATOM 824 O O . SER A 1 101 ? -10.845 1.632 2.926 1.00 90.38 101 SER A O 1
ATOM 826 N N . ILE A 1 102 ? -8.936 2.800 2.717 1.00 91.12 102 ILE A N 1
ATOM 827 C CA . ILE A 1 102 ? -8.083 1.652 2.388 1.00 91.12 102 ILE A CA 1
ATOM 828 C C . ILE A 1 102 ? -8.010 0.667 3.565 1.00 91.12 102 ILE A C 1
ATOM 830 O O . ILE A 1 102 ? -8.271 -0.522 3.386 1.00 91.12 102 ILE A O 1
ATOM 834 N N . LEU A 1 103 ? -7.684 1.147 4.770 1.00 87.00 103 LEU A N 1
ATOM 835 C CA . LEU A 1 103 ? -7.479 0.306 5.957 1.00 87.00 103 LEU A CA 1
ATOM 836 C C . LEU A 1 103 ? -8.781 -0.294 6.508 1.00 87.00 103 LEU A C 1
ATOM 838 O O . LEU A 1 103 ? -8.755 -1.355 7.132 1.00 87.00 103 LEU A O 1
ATOM 842 N N . LEU A 1 104 ? -9.917 0.371 6.283 1.00 86.00 104 LEU A N 1
ATOM 843 C CA . LEU A 1 104 ? -11.224 -0.059 6.781 1.00 86.00 104 LEU A CA 1
ATOM 844 C C . LEU A 1 104 ? -12.076 -0.810 5.749 1.00 86.00 104 LEU A C 1
ATOM 846 O O . LEU A 1 104 ? -13.156 -1.285 6.103 1.00 86.00 104 LEU A O 1
ATOM 850 N N . HIS A 1 105 ? -11.603 -0.949 4.504 1.00 84.38 105 HIS A N 1
ATOM 851 C CA . HIS A 1 105 ? -12.378 -1.445 3.359 1.00 84.38 105 HIS A CA 1
ATOM 852 C C . HIS A 1 105 ? -13.165 -2.743 3.633 1.00 84.38 105 HIS A C 1
ATOM 854 O O . HIS A 1 105 ? -14.331 -2.851 3.260 1.00 84.38 105 HIS A O 1
ATOM 860 N N . SER A 1 106 ? -12.562 -3.730 4.302 1.00 75.50 106 SER A N 1
ATOM 861 C CA . SER A 1 106 ? -13.224 -4.999 4.653 1.00 75.50 106 SER A CA 1
ATOM 862 C C . SER A 1 106 ? -13.684 -5.059 6.113 1.00 75.50 106 SER A C 1
ATOM 864 O O . SER A 1 106 ? -14.671 -5.723 6.440 1.00 75.50 106 SER A O 1
ATOM 866 N N . SER A 1 107 ? -12.991 -4.349 6.999 1.00 75.50 107 SER A N 1
ATOM 867 C CA . SER A 1 107 ? -13.135 -4.466 8.447 1.00 75.50 107 SER A CA 1
ATOM 868 C C . SER A 1 107 ? -14.278 -3.627 9.013 1.00 75.50 107 SER A C 1
ATOM 870 O O . SER A 1 107 ? -14.846 -4.028 10.027 1.00 75.50 107 SER A O 1
ATOM 872 N N . VAL A 1 108 ? -14.711 -2.545 8.352 1.00 79.06 108 VAL A N 1
ATOM 873 C CA . VAL A 1 108 ? -15.847 -1.729 8.831 1.00 79.06 108 VAL A CA 1
ATOM 874 C C . VAL A 1 108 ? -17.118 -2.558 9.015 1.00 79.06 108 VAL A C 1
ATOM 876 O O . VAL A 1 108 ? -17.823 -2.372 10.000 1.00 79.06 108 VAL A O 1
ATOM 879 N N . SER A 1 109 ? -17.365 -3.534 8.137 1.00 80.19 109 SER A N 1
ATOM 880 C CA . SER A 1 109 ? -18.529 -4.428 8.236 1.00 80.19 109 SER A CA 1
ATOM 881 C C . SER A 1 109 ? -18.519 -5.307 9.495 1.00 80.19 109 SER A C 1
ATOM 883 O O . SER A 1 109 ? -19.568 -5.735 9.975 1.00 80.19 109 SER A O 1
ATOM 885 N N . THR A 1 110 ? -17.334 -5.564 10.053 1.00 83.06 110 THR A N 1
ATOM 886 C CA . THR A 1 110 ? -17.157 -6.364 11.273 1.00 83.06 110 THR A CA 1
ATOM 887 C C . THR A 1 110 ? -17.334 -5.532 12.544 1.00 83.06 110 THR A C 1
ATOM 889 O O . THR A 1 110 ? -17.588 -6.083 13.620 1.00 83.06 110 THR A O 1
ATOM 892 N N . LEU A 1 111 ? -17.232 -4.204 12.427 1.00 83.12 111 LEU A N 1
ATOM 893 C CA . LEU A 1 111 ? -17.382 -3.273 13.532 1.00 83.12 111 LEU A CA 1
ATOM 894 C C . LEU A 1 111 ? -18.854 -2.883 13.683 1.00 83.12 111 LEU A C 1
ATOM 896 O O . LEU A 1 111 ? -19.469 -2.272 12.817 1.00 83.12 111 LEU A O 1
ATOM 900 N N . LYS A 1 112 ? -19.428 -3.210 14.837 1.00 86.56 112 LYS A N 1
ATOM 901 C CA . LYS A 1 112 ? -20.734 -2.697 15.258 1.00 86.56 112 LYS A CA 1
ATOM 902 C C . LYS A 1 112 ? -20.624 -1.221 15.661 1.00 86.56 112 LYS A C 1
ATOM 904 O O . LYS A 1 112 ? -19.737 -0.924 16.472 1.00 86.56 112 LYS A O 1
ATOM 909 N N . PRO A 1 113 ? -21.522 -0.342 15.173 1.00 85.44 113 PRO A N 1
ATOM 910 C CA . PRO A 1 113 ? -21.644 1.024 15.671 1.00 85.44 113 PRO A CA 1
ATOM 911 C C . PRO A 1 113 ? -21.783 1.053 17.196 1.00 85.44 113 PRO A C 1
ATOM 913 O O . PRO A 1 113 ? -22.318 0.115 17.788 1.00 85.44 113 PRO A O 1
ATOM 916 N N . GLU A 1 114 ? -21.261 2.110 17.824 1.00 86.75 114 GLU A N 1
ATOM 917 C CA . GLU A 1 114 ? -21.368 2.389 19.271 1.00 86.75 114 GLU A CA 1
ATOM 918 C C . GLU A 1 114 ? -20.697 1.371 20.214 1.00 86.75 114 GLU A C 1
ATOM 920 O O . GLU A 1 114 ? -20.669 1.557 21.433 1.00 86.75 114 GLU A O 1
ATOM 925 N N . LYS A 1 115 ? -20.080 0.314 19.679 1.00 88.25 115 LYS A N 1
ATOM 926 C CA . LYS A 1 115 ? -19.307 -0.641 20.470 1.00 88.25 115 LYS A CA 1
ATOM 927 C C . LYS A 1 115 ? -17.880 -0.131 20.674 1.00 88.25 115 LYS A C 1
ATOM 929 O O . LYS A 1 115 ? -17.202 0.251 19.725 1.00 88.25 115 LYS A O 1
ATOM 934 N N . LYS A 1 116 ? -17.402 -0.164 21.921 1.00 85.00 116 LYS A N 1
ATOM 935 C CA . LYS A 1 116 ? -15.998 0.130 22.247 1.00 85.00 116 LYS A CA 1
ATOM 936 C C . LYS A 1 116 ? -15.110 -1.049 21.841 1.00 85.00 116 LYS A C 1
ATOM 938 O O . LYS A 1 116 ? -15.439 -2.198 22.138 1.00 85.00 116 LYS A O 1
ATOM 943 N N . TYR A 1 117 ? -13.990 -0.750 21.190 1.00 79.44 117 TYR A N 1
ATOM 944 C CA . TYR A 1 117 ? -12.966 -1.723 20.812 1.00 79.44 117 TYR A CA 1
ATOM 945 C C . TYR A 1 117 ? -11.623 -1.304 21.401 1.00 79.44 117 TYR A C 1
ATOM 947 O O . TYR A 1 117 ? -11.266 -0.128 21.358 1.00 79.44 117 TYR A O 1
ATOM 955 N N . GLU A 1 118 ? -10.878 -2.274 21.920 1.00 75.44 118 GLU A N 1
ATOM 956 C CA . GLU A 1 118 ? -9.473 -2.099 22.272 1.00 75.44 118 GLU A CA 1
ATOM 957 C C . GLU A 1 118 ? -8.628 -2.614 21.108 1.00 75.44 118 GLU A C 1
ATOM 959 O O . GLU A 1 118 ? -8.675 -3.795 20.759 1.00 75.44 118 GLU A O 1
ATOM 964 N N . PHE A 1 119 ? -7.881 -1.715 20.469 1.00 69.50 119 PHE A N 1
ATOM 965 C CA . PHE A 1 119 ? -6.965 -2.079 19.395 1.00 69.50 119 PHE A CA 1
ATOM 966 C C . PHE A 1 119 ? -5.582 -2.362 19.980 1.00 69.50 119 PHE A C 1
ATOM 968 O O . PHE A 1 119 ? -4.982 -1.508 20.632 1.00 69.50 119 PHE A O 1
ATOM 975 N N . ALA A 1 120 ? -5.054 -3.559 19.725 1.00 68.62 120 ALA A N 1
ATOM 976 C CA . ALA A 1 120 ? -3.702 -3.911 20.133 1.00 68.62 120 ALA A CA 1
ATOM 977 C C . ALA A 1 120 ? -2.681 -3.184 19.242 1.00 68.62 120 ALA A C 1
ATOM 979 O O . ALA A 1 120 ? -2.497 -3.505 18.068 1.00 68.62 120 ALA A O 1
ATOM 980 N N . ILE A 1 121 ? -1.994 -2.194 19.809 1.00 65.44 121 ILE A N 1
ATOM 981 C CA . ILE A 1 121 ? -0.960 -1.422 19.108 1.00 65.44 121 ILE A CA 1
ATOM 982 C C . ILE A 1 121 ? 0.234 -2.324 18.734 1.00 65.44 121 ILE A C 1
ATOM 984 O O . ILE A 1 121 ? 0.802 -2.192 17.649 1.00 65.44 121 ILE A O 1
ATOM 988 N N . GLU A 1 122 ? 0.583 -3.291 19.584 1.00 63.50 122 GLU A N 1
ATOM 989 C CA . GLU A 1 122 ? 1.779 -4.133 19.443 1.00 63.50 122 GLU A CA 1
ATOM 990 C C . GLU A 1 122 ? 1.767 -5.024 18.187 1.00 63.50 122 GLU A C 1
ATOM 992 O O . GLU A 1 122 ? 2.785 -5.147 17.497 1.00 63.50 122 GLU A O 1
ATOM 997 N N . SER A 1 123 ? 0.608 -5.581 17.820 1.00 62.44 123 SER A N 1
ATOM 998 C CA . SER A 1 123 ? 0.473 -6.377 16.594 1.00 62.44 123 SER A CA 1
ATOM 999 C C . SER A 1 123 ? 0.777 -5.544 15.353 1.00 62.44 123 SER A C 1
ATOM 1001 O O . SER A 1 123 ? 1.486 -6.008 14.466 1.00 62.44 123 SER A O 1
ATOM 1003 N N . SER A 1 124 ? 0.340 -4.284 15.316 1.00 63.75 124 SER A N 1
ATOM 1004 C CA . SER A 1 124 ? 0.546 -3.399 14.165 1.00 63.75 124 SER A CA 1
ATOM 1005 C C . SER A 1 124 ? 2.036 -3.090 13.914 1.00 63.75 124 SER A C 1
ATOM 1007 O O . SER A 1 124 ? 2.498 -3.103 12.770 1.00 63.75 124 SER A O 1
ATOM 1009 N N . TYR A 1 125 ? 2.830 -2.911 14.978 1.00 65.94 125 TYR A N 1
ATOM 1010 C CA . TYR A 1 125 ? 4.282 -2.715 14.884 1.00 65.94 125 T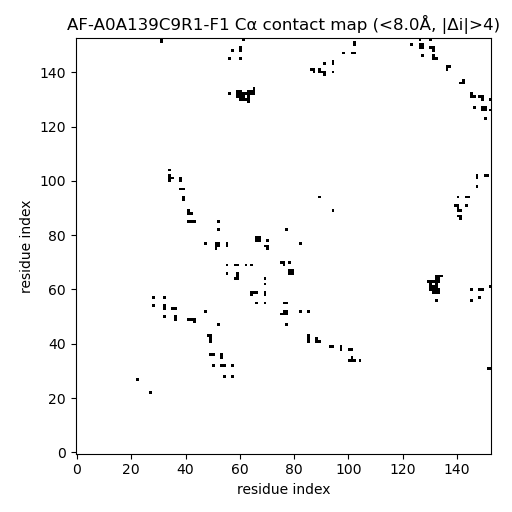YR A CA 1
ATOM 1011 C C . TYR A 1 125 ? 5.005 -3.966 14.385 1.00 65.94 125 TYR A C 1
ATOM 1013 O O . TYR A 1 125 ? 5.901 -3.873 13.542 1.00 65.94 125 TYR A O 1
ATOM 1021 N N . ARG A 1 126 ? 4.616 -5.142 14.888 1.00 64.69 126 ARG A N 1
ATOM 1022 C CA . ARG A 1 126 ? 5.209 -6.416 14.474 1.00 64.69 126 ARG A CA 1
ATOM 1023 C C . ARG A 1 126 ? 4.889 -6.732 13.014 1.00 64.69 126 ARG A C 1
ATOM 1025 O O . ARG A 1 126 ? 5.807 -7.090 12.283 1.00 64.69 126 ARG A O 1
ATOM 1032 N N . MET A 1 127 ? 3.643 -6.529 12.583 1.00 67.81 127 MET A N 1
ATOM 1033 C CA . MET A 1 127 ? 3.220 -6.711 11.189 1.00 67.81 127 MET A CA 1
ATOM 1034 C C . MET A 1 127 ? 4.030 -5.805 10.261 1.00 67.81 127 MET A C 1
ATOM 1036 O O . MET A 1 127 ? 4.700 -6.305 9.367 1.00 67.81 127 MET A O 1
ATOM 1040 N N . ARG A 1 128 ? 4.144 -4.503 10.561 1.00 68.25 128 ARG A N 1
ATOM 1041 C CA . ARG A 1 128 ? 4.970 -3.571 9.769 1.00 68.25 128 ARG A CA 1
ATOM 1042 C C . ARG A 1 128 ? 6.434 -4.010 9.627 1.00 68.25 128 ARG A C 1
ATOM 1044 O O . ARG A 1 128 ? 7.058 -3.743 8.604 1.00 68.25 128 ARG A O 1
ATOM 1051 N N . ASN A 1 129 ? 7.007 -4.656 10.639 1.00 71.00 129 ASN A N 1
ATOM 1052 C CA . ASN A 1 129 ? 8.387 -5.146 10.580 1.00 71.00 129 ASN A CA 1
ATOM 1053 C C . ASN A 1 129 ? 8.519 -6.488 9.836 1.00 71.00 129 ASN A C 1
ATOM 1055 O O . ASN A 1 129 ? 9.623 -6.865 9.439 1.00 71.00 129 ASN A O 1
ATOM 1059 N N . ILE A 1 130 ? 7.413 -7.207 9.635 1.00 77.94 130 ILE A N 1
ATOM 1060 C CA . ILE A 1 130 ? 7.364 -8.474 8.904 1.00 77.94 130 ILE A CA 1
ATOM 1061 C C . ILE A 1 130 ? 6.946 -8.246 7.443 1.00 77.94 130 ILE A C 1
ATOM 1063 O O . ILE A 1 130 ? 7.598 -8.765 6.556 1.00 77.94 130 ILE A O 1
ATOM 1067 N N . VAL A 1 131 ? 5.924 -7.465 7.129 1.00 78.00 131 VAL A N 1
ATOM 1068 C CA . VAL A 1 131 ? 5.368 -7.386 5.764 1.00 78.00 131 VAL A CA 1
ATOM 1069 C C . VAL A 1 131 ? 5.682 -6.052 5.095 1.00 78.00 131 VAL A C 1
ATOM 1071 O O . VAL A 1 131 ? 4.791 -5.295 4.731 1.00 78.00 131 VAL A O 1
ATOM 1074 N N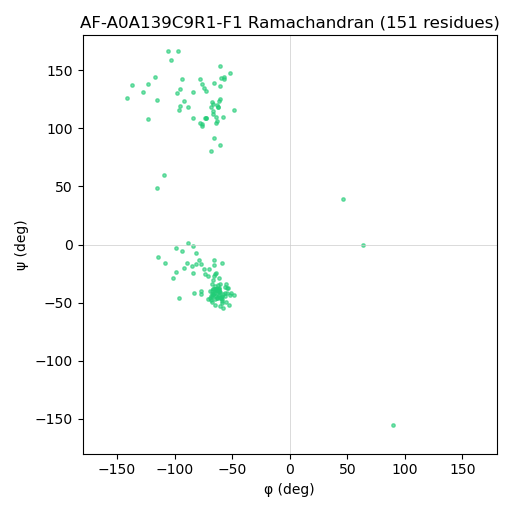 . LYS A 1 132 ? 6.976 -5.741 4.946 1.00 80.75 132 LYS A N 1
ATOM 1075 C CA . LYS A 1 132 ? 7.445 -4.481 4.351 1.00 80.75 132 LYS A CA 1
ATOM 1076 C C . LYS A 1 132 ? 8.442 -4.719 3.212 1.00 80.75 132 LYS A C 1
ATOM 1078 O O . LYS A 1 132 ? 9.438 -5.419 3.424 1.00 80.75 132 LYS A O 1
ATOM 1083 N N . PRO A 1 133 ? 8.258 -4.070 2.045 1.00 81.38 133 PRO A N 1
ATOM 1084 C CA . PRO A 1 133 ? 9.216 -4.140 0.949 1.00 81.38 133 PRO A CA 1
ATOM 1085 C C . PRO A 1 133 ? 10.609 -3.677 1.358 1.00 81.38 133 PRO A C 1
ATOM 1087 O O . PRO A 1 133 ? 10.774 -2.677 2.069 1.00 81.38 133 PRO A O 1
ATOM 1090 N N . ARG A 1 134 ? 11.634 -4.348 0.827 1.00 82.38 134 ARG A N 1
ATOM 1091 C CA . ARG A 1 134 ? 13.012 -3.868 0.946 1.00 82.38 134 ARG A CA 1
ATOM 1092 C C . ARG A 1 134 ? 13.228 -2.740 -0.050 1.00 82.38 134 ARG A C 1
ATOM 1094 O O . ARG A 1 134 ? 13.375 -2.958 -1.250 1.00 82.38 134 ARG A O 1
ATOM 1101 N N . THR A 1 135 ? 13.266 -1.518 0.466 1.00 78.75 135 THR A N 1
ATOM 1102 C CA . THR A 1 135 ? 13.569 -0.319 -0.315 1.00 78.75 135 THR A CA 1
ATOM 1103 C C . THR A 1 135 ? 14.519 0.596 0.447 1.00 78.75 135 THR A C 1
ATOM 1105 O O . THR A 1 135 ? 14.367 0.810 1.649 1.00 78.75 135 THR A O 1
ATOM 1108 N N . SER A 1 136 ? 15.506 1.146 -0.258 1.00 79.69 136 SER A N 1
ATOM 1109 C CA . SER A 1 136 ? 16.433 2.160 0.256 1.00 79.69 136 SER A CA 1
ATOM 1110 C C . SER A 1 136 ? 15.907 3.588 0.074 1.00 79.69 136 SER A C 1
ATOM 1112 O O . SER A 1 136 ? 16.587 4.548 0.441 1.00 79.69 136 SER A O 1
ATOM 1114 N N . THR A 1 137 ? 14.698 3.755 -0.481 1.00 83.19 137 THR A N 1
ATOM 1115 C CA . THR A 1 137 ? 14.144 5.080 -0.768 1.00 83.19 137 THR A CA 1
ATOM 1116 C C . THR A 1 137 ? 13.993 5.926 0.499 1.00 83.19 137 THR A C 1
ATOM 1118 O O . THR A 1 137 ? 13.546 5.456 1.555 1.00 83.19 137 THR A O 1
ATOM 1121 N N . LYS A 1 138 ? 14.382 7.200 0.402 1.00 86.25 138 LYS A N 1
ATOM 1122 C CA . LYS A 1 138 ? 14.150 8.223 1.435 1.00 86.25 138 LYS A CA 1
ATOM 1123 C C . LYS A 1 138 ? 12.868 9.022 1.193 1.00 86.25 138 LYS A C 1
ATOM 1125 O O . LYS A 1 138 ? 12.490 9.807 2.052 1.00 86.25 138 LYS A O 1
ATOM 1130 N N . ASP A 1 139 ? 12.206 8.785 0.065 1.00 89.44 139 ASP A N 1
ATOM 1131 C CA . ASP A 1 139 ? 10.955 9.435 -0.303 1.00 89.44 139 ASP A CA 1
ATOM 1132 C C . ASP A 1 139 ? 9.849 9.107 0.717 1.00 89.44 139 ASP A C 1
ATOM 1134 O O . ASP A 1 139 ? 9.574 7.936 1.010 1.00 89.44 139 ASP A O 1
ATOM 1138 N N . VAL A 1 140 ? 9.258 10.154 1.297 1.00 91.00 140 VAL A N 1
ATOM 1139 C CA . 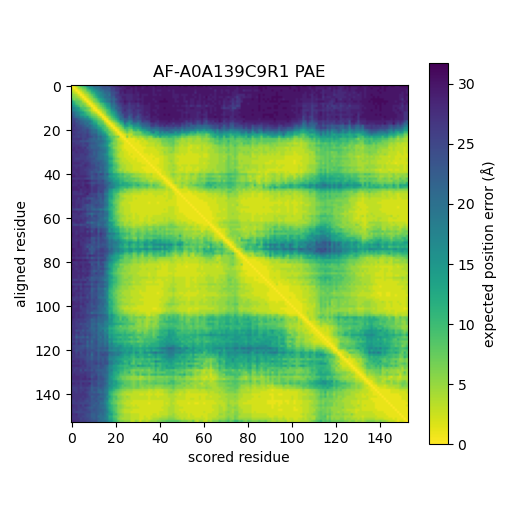VAL A 1 140 ? 8.253 10.036 2.363 1.00 91.00 140 VAL A CA 1
ATOM 1140 C C . VAL A 1 140 ? 6.964 9.421 1.826 1.00 91.00 140 VAL A C 1
ATOM 1142 O O . VAL A 1 140 ? 6.400 8.543 2.480 1.00 91.00 140 VAL A O 1
ATOM 1145 N N . THR A 1 141 ? 6.545 9.801 0.620 1.00 92.06 141 THR A N 1
ATOM 1146 C CA . THR A 1 141 ? 5.350 9.277 -0.047 1.00 92.06 141 THR A CA 1
ATOM 1147 C C . THR A 1 141 ? 5.466 7.773 -0.262 1.00 92.06 141 THR A C 1
ATOM 1149 O O . THR A 1 141 ? 4.566 7.024 0.110 1.00 92.06 141 THR A O 1
ATOM 1152 N N . PHE A 1 142 ? 6.612 7.295 -0.758 1.00 89.38 142 PHE A N 1
ATOM 1153 C CA . PHE A 1 142 ? 6.848 5.855 -0.944 1.00 89.38 142 PHE A CA 1
ATOM 1154 C C . PHE A 1 142 ? 6.804 5.098 0.379 1.00 89.38 142 PHE A C 1
ATOM 1156 O O . PHE A 1 142 ? 6.214 4.022 0.477 1.00 89.38 142 PHE A O 1
ATOM 1163 N N . ARG A 1 143 ? 7.454 5.644 1.412 1.00 88.44 143 ARG A N 1
ATOM 1164 C CA . ARG A 1 143 ? 7.477 5.023 2.742 1.00 88.44 143 ARG A CA 1
ATOM 1165 C C . ARG A 1 143 ? 6.083 4.950 3.344 1.00 88.44 143 ARG A C 1
ATOM 1167 O O . ARG A 1 143 ? 5.761 3.943 3.975 1.00 88.44 143 ARG A O 1
ATOM 1174 N N . TYR A 1 144 ? 5.277 5.988 3.150 1.00 91.56 144 TYR A N 1
ATOM 1175 C CA . TYR A 1 144 ? 3.907 6.035 3.631 1.00 91.56 144 TYR A CA 1
ATOM 1176 C C . TYR A 1 144 ? 3.011 5.049 2.874 1.00 91.56 144 TYR A C 1
ATOM 1178 O O . TYR A 1 144 ? 2.345 4.231 3.505 1.00 91.56 144 TYR A O 1
ATOM 1186 N N . PHE A 1 145 ? 3.100 5.015 1.543 1.00 91.62 145 PHE A N 1
ATOM 1187 C CA . PHE A 1 145 ? 2.413 4.032 0.702 1.00 91.62 145 PHE A CA 1
ATOM 1188 C C . PHE A 1 145 ? 2.704 2.589 1.144 1.00 91.62 145 PHE A C 1
ATOM 1190 O O . PHE A 1 145 ? 1.786 1.828 1.449 1.00 91.62 145 PHE A O 1
ATOM 1197 N N . PHE A 1 146 ? 3.983 2.222 1.283 1.00 89.00 146 PHE A N 1
ATOM 1198 C CA . PHE A 1 146 ? 4.348 0.883 1.749 1.00 89.00 146 PHE A CA 1
ATOM 1199 C C . PHE A 1 146 ? 3.922 0.612 3.190 1.00 89.00 146 PHE A C 1
ATOM 1201 O O . PHE A 1 146 ? 3.685 -0.538 3.544 1.00 89.00 146 PHE A O 1
ATOM 1208 N N . THR A 1 147 ? 3.804 1.647 4.021 1.00 88.38 147 THR A N 1
ATOM 1209 C CA . THR A 1 147 ? 3.303 1.509 5.390 1.00 88.38 147 THR A CA 1
ATOM 1210 C C . THR A 1 147 ? 1.824 1.138 5.412 1.00 88.38 147 THR A C 1
ATOM 1212 O O . THR A 1 147 ? 1.465 0.234 6.159 1.00 88.38 147 THR A O 1
ATOM 1215 N N . ILE A 1 148 ? 0.989 1.784 4.591 1.00 89.88 148 ILE A N 1
ATOM 1216 C CA . ILE A 1 148 ? -0.431 1.425 4.443 1.00 89.88 148 ILE A CA 1
ATOM 1217 C C . ILE A 1 148 ? -0.548 -0.023 3.960 1.00 89.88 148 ILE A C 1
ATOM 1219 O O . ILE A 1 148 ? -1.281 -0.816 4.540 1.00 89.88 148 ILE A O 1
ATOM 1223 N N . LEU A 1 149 ? 0.241 -0.389 2.950 1.00 89.50 149 LEU A N 1
ATOM 1224 C CA . LEU A 1 149 ? 0.258 -1.741 2.397 1.00 89.50 149 LEU A CA 1
ATOM 1225 C C . LEU A 1 149 ? 0.672 -2.791 3.437 1.00 89.50 149 LEU A C 1
ATOM 1227 O O . LEU A 1 149 ? 0.036 -3.834 3.533 1.00 89.50 149 LEU A O 1
ATOM 1231 N N . SER A 1 150 ? 1.672 -2.488 4.269 1.00 86.06 150 SER A N 1
ATOM 1232 C CA . SER A 1 150 ? 2.121 -3.378 5.353 1.00 86.06 150 SER A CA 1
ATOM 1233 C C . SER A 1 150 ? 1.070 -3.585 6.452 1.00 86.06 150 SER A C 1
ATOM 1235 O O . SER A 1 150 ? 1.228 -4.480 7.269 1.00 86.06 150 SER A O 1
ATOM 1237 N N . PHE A 1 151 ? 0.054 -2.722 6.549 1.00 83.69 151 PHE A N 1
ATOM 1238 C CA . PHE A 1 151 ? -1.041 -2.886 7.509 1.00 83.69 151 PHE A CA 1
ATOM 1239 C C . PHE A 1 151 ? -2.208 -3.710 6.963 1.00 83.69 151 PHE A C 1
ATOM 1241 O O . PHE A 1 151 ? -3.052 -4.139 7.745 1.00 83.69 151 PHE A O 1
ATOM 1248 N N . LEU A 1 152 ? -2.273 -3.896 5.643 1.00 83.00 152 LEU A N 1
ATOM 1249 C CA . LEU A 1 152 ? -3.288 -4.720 4.987 1.00 83.00 152 LEU A CA 1
ATOM 1250 C C . LEU A 1 152 ? -2.851 -6.175 4.787 1.00 83.00 152 LEU A C 1
ATOM 1252 O O . LEU A 1 152 ? -3.704 -7.038 4.586 1.00 83.00 152 LEU A O 1
ATOM 1256 N N . LEU A 1 153 ? -1.541 -6.421 4.820 1.00 78.62 153 LEU A N 1
ATOM 1257 C CA . LEU A 1 153 ? -0.926 -7.747 4.883 1.00 78.62 153 LEU A CA 1
ATOM 1258 C C . LEU A 1 153 ? -0.817 -8.210 6.332 1.00 78.62 153 LEU A C 1
ATOM 1260 O O . LEU A 1 153 ? -0.941 -9.432 6.565 1.00 78.62 153 LEU A O 1
#

Radius of gyration: 20.69 Å; Cα contacts (8 Å, |Δi|>4): 128; chains: 1; bounding box: 38×47×74 Å

Sequence (153 aa):
MRRKRRHMSFLPFSSRTCEKVELRPKHCIDTILKPFFDNIGIKINGQLSSKDLFYTAICMAVDKSSVHSASKHYQEIPCETSLRYHLRKLSLEELIQANQSILLHSSVSTLKPEKKYEFAIESSYRMRNIVKPRTSTKDVTFRYFFTILSFLL